Protein AF-A0A1B0CLS0-F1 (afdb_monomer_lite)

Organism: Lutzomyia longipalpis (NCBI:txid7200)

Sequence (103 aa):
SACKKCGYTGHLTYQCRNFLKLDPEKEILLDVSSTSSDSDDKYVTPLKKLRKEELEEVEKKREETKKKKDSKKKEESKIRMTLIRNPRRMNQAIPLNPIPAPV

InterPro domains:
  IPR001878 Zinc finger, CCHC-type [PS50158] (3-18)

pLDDT: mean 76.32, std 14.51, range [52.41, 95.19]

Structure (mmCIF, N/CA/C/O backbone):
data_AF-A0A1B0CLS0-F1
#
_entry.id   AF-A0A1B0CLS0-F1
#
loop_
_atom_site.group_PDB
_atom_site.id
_atom_site.type_symbol
_atom_site.label_atom_id
_atom_site.label_alt_id
_atom_site.label_comp_id
_atom_site.label_asym_id
_atom_site.label_entity_id
_atom_site.label_seq_id
_atom_site.pdbx_PDB_ins_code
_atom_site.Cartn_x
_atom_site.Cartn_y
_atom_site.Cartn_z
_atom_site.occupancy
_atom_site.B_iso_or_equiv
_atom_site.auth_seq_id
_atom_site.auth_comp_id
_atom_site.auth_asym_id
_atom_site.auth_atom_id
_atom_site.pdbx_PDB_model_num
ATOM 1 N N . SER 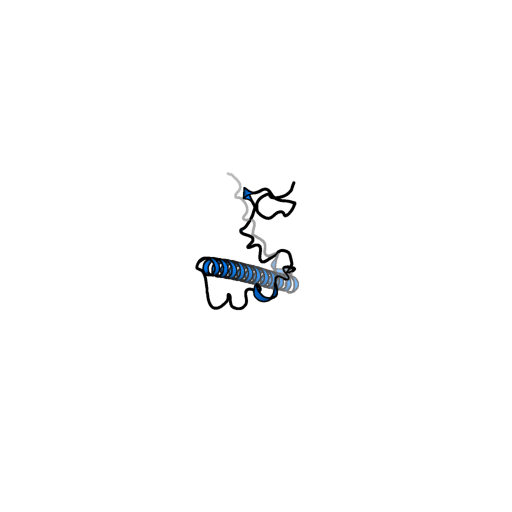A 1 1 ? 7.004 -11.886 -36.226 1.00 70.75 1 SER A N 1
ATOM 2 C CA . SER A 1 1 ? 7.999 -10.791 -36.289 1.00 70.75 1 SER A CA 1
ATOM 3 C C . SER A 1 1 ? 9.209 -11.162 -35.440 1.00 70.75 1 SER A C 1
ATOM 5 O O . SER A 1 1 ? 9.042 -11.540 -34.283 1.00 70.75 1 SER A O 1
ATOM 7 N N . ALA A 1 2 ? 10.412 -11.119 -36.024 1.00 80.38 2 ALA A N 1
ATOM 8 C CA . ALA A 1 2 ? 11.677 -11.419 -35.345 1.00 80.38 2 ALA A CA 1
ATOM 9 C C . ALA A 1 2 ? 12.519 -10.148 -35.181 1.00 80.38 2 ALA A C 1
ATOM 11 O O . ALA A 1 2 ? 12.574 -9.310 -36.086 1.00 80.38 2 ALA A O 1
ATOM 12 N N . CYS A 1 3 ? 13.154 -9.981 -34.023 1.00 82.00 3 CYS A N 1
ATOM 13 C CA . CYS A 1 3 ? 13.989 -8.827 -33.735 1.00 82.00 3 CYS A CA 1
ATOM 14 C C . CYS A 1 3 ? 15.305 -8.909 -34.516 1.00 82.00 3 CYS A C 1
ATOM 16 O O . CYS A 1 3 ? 16.075 -9.849 -34.358 1.00 82.00 3 CYS A O 1
ATOM 18 N N . LYS A 1 4 ? 15.620 -7.882 -35.313 1.00 79.88 4 LYS A N 1
ATOM 19 C CA . LYS A 1 4 ? 16.841 -7.852 -36.142 1.00 79.88 4 LYS A CA 1
ATOM 20 C C . LYS A 1 4 ? 18.148 -7.727 -35.345 1.00 79.88 4 LYS A C 1
ATOM 22 O O . LYS A 1 4 ? 19.204 -8.038 -35.878 1.00 79.88 4 LYS A O 1
ATOM 27 N N . LYS A 1 5 ? 18.099 -7.260 -34.090 1.00 78.94 5 LYS A N 1
ATOM 28 C CA . LYS A 1 5 ? 19.296 -7.113 -33.240 1.00 78.94 5 LYS A CA 1
ATOM 29 C C . LYS A 1 5 ? 19.713 -8.455 -32.629 1.00 78.94 5 LYS A C 1
ATOM 31 O O . LYS A 1 5 ? 20.843 -8.908 -32.817 1.00 78.94 5 LYS A O 1
ATOM 36 N N . CYS A 1 6 ? 18.793 -9.113 -31.925 1.00 77.31 6 CYS A N 1
ATOM 37 C CA . CYS A 1 6 ? 19.081 -10.348 -31.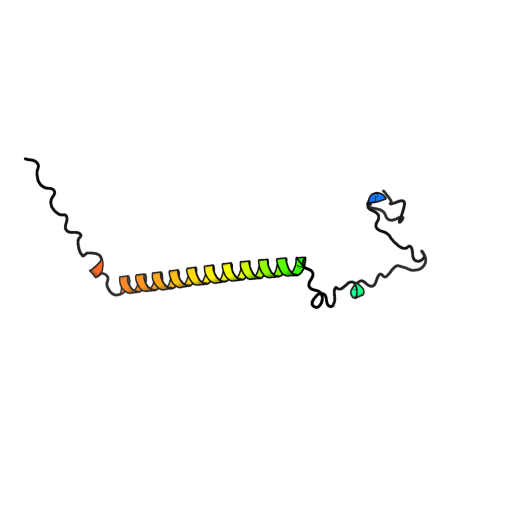193 1.00 77.31 6 CYS A CA 1
ATOM 38 C C . CYS A 1 6 ? 18.627 -11.633 -31.904 1.00 77.31 6 CYS A C 1
ATOM 40 O O . CYS A 1 6 ? 19.077 -12.701 -31.521 1.00 77.31 6 CYS A O 1
ATOM 42 N N . GLY A 1 7 ? 17.787 -11.554 -32.938 1.00 77.00 7 GLY A N 1
ATOM 43 C CA . GLY A 1 7 ? 17.277 -12.717 -33.675 1.00 77.00 7 GLY A CA 1
ATOM 44 C C . GLY A 1 7 ? 16.051 -13.387 -33.045 1.00 77.00 7 GLY A C 1
ATOM 45 O O . GLY A 1 7 ? 15.391 -14.175 -33.714 1.00 77.00 7 GLY A O 1
ATOM 46 N N . TYR A 1 8 ? 15.690 -13.043 -31.805 1.00 78.50 8 TYR A N 1
ATOM 47 C CA . TYR A 1 8 ? 14.540 -13.634 -31.117 1.00 78.50 8 TYR A CA 1
ATOM 48 C C . TYR A 1 8 ? 13.200 -13.071 -31.610 1.00 78.50 8 TYR A C 1
ATOM 50 O O . TYR A 1 8 ? 13.057 -11.878 -31.898 1.00 78.50 8 TYR A O 1
ATOM 58 N N . THR A 1 9 ? 12.191 -13.935 -31.689 1.00 83.50 9 THR A N 1
ATOM 59 C CA . THR A 1 9 ? 10.810 -13.560 -32.017 1.00 83.50 9 THR A CA 1
ATOM 60 C C . THR A 1 9 ? 10.106 -12.886 -30.842 1.00 83.50 9 THR A C 1
ATOM 62 O O . THR A 1 9 ? 10.456 -13.111 -29.688 1.00 83.50 9 THR A O 1
ATOM 65 N N . GLY A 1 10 ? 9.091 -12.065 -31.126 1.00 87.56 10 GLY A N 1
ATOM 66 C CA . GLY A 1 10 ? 8.194 -11.534 -30.089 1.00 87.56 10 GLY A CA 1
ATOM 67 C C . GLY A 1 10 ? 8.503 -10.123 -29.582 1.00 87.56 10 GLY A C 1
ATOM 68 O O . GLY A 1 10 ? 7.825 -9.660 -28.675 1.00 87.56 10 GLY A O 1
ATOM 69 N N . HIS A 1 11 ? 9.469 -9.409 -30.168 1.00 86.81 11 HIS A N 1
ATOM 70 C CA . HIS A 1 11 ? 9.686 -7.990 -29.862 1.00 86.81 11 HIS A CA 1
ATOM 71 C C . HIS A 1 11 ? 10.253 -7.198 -31.048 1.00 86.81 11 HIS A C 1
ATOM 73 O O . HIS A 1 11 ? 10.812 -7.751 -31.999 1.00 86.81 11 HIS A O 1
ATOM 79 N N . LEU A 1 12 ? 10.091 -5.874 -30.983 1.00 86.31 12 LEU A N 1
ATOM 80 C CA . LEU A 1 12 ? 10.643 -4.917 -31.945 1.00 86.31 12 LEU A CA 1
ATOM 81 C C . LEU A 1 12 ? 12.068 -4.506 -31.545 1.00 86.31 12 LEU A C 1
ATOM 83 O O . LEU A 1 12 ? 12.455 -4.576 -30.382 1.00 86.31 12 LEU A O 1
ATOM 87 N N . THR A 1 13 ? 12.864 -4.030 -32.502 1.00 81.75 13 THR A N 1
ATOM 88 C CA . THR A 1 13 ? 14.287 -3.697 -32.288 1.00 81.75 13 THR A CA 1
ATOM 89 C C . THR A 1 13 ? 14.530 -2.617 -31.233 1.00 81.75 13 THR A C 1
ATOM 91 O O . THR A 1 13 ? 15.576 -2.643 -30.587 1.00 81.75 13 THR A O 1
ATOM 94 N N . TYR A 1 14 ? 13.586 -1.691 -31.040 1.00 85.19 14 TYR A N 1
ATOM 95 C CA . TYR A 1 14 ? 13.659 -0.657 -30.000 1.00 85.19 14 TYR A CA 1
ATOM 96 C C . TYR A 1 14 ? 13.355 -1.193 -28.593 1.00 85.19 14 TYR A C 1
ATOM 98 O O . TYR A 1 14 ? 13.724 -0.566 -27.609 1.00 85.19 14 TYR A O 1
ATOM 106 N N . GLN A 1 15 ? 12.721 -2.363 -28.493 1.00 85.75 15 GLN A N 1
ATOM 107 C CA . GLN A 1 15 ? 12.454 -3.066 -27.233 1.00 85.75 15 GLN A CA 1
ATOM 108 C C . GLN A 1 15 ? 13.566 -4.073 -26.901 1.00 85.75 15 GLN A C 1
ATOM 110 O O . GLN A 1 15 ? 13.542 -4.717 -25.855 1.00 85.75 15 GLN A O 1
ATOM 115 N N . CYS A 1 16 ? 14.539 -4.243 -27.801 1.00 83.56 16 CYS A N 1
ATOM 116 C CA . CYS A 1 16 ? 15.616 -5.204 -27.632 1.00 83.56 16 CYS A CA 1
ATOM 117 C C . CYS A 1 16 ? 16.596 -4.716 -26.560 1.00 83.56 16 CYS A C 1
ATOM 119 O O . CYS A 1 16 ? 17.299 -3.723 -26.759 1.00 83.56 16 CYS A O 1
ATOM 121 N N . ARG A 1 17 ? 16.678 -5.444 -25.444 1.00 83.19 17 ARG A N 1
ATOM 122 C CA . ARG A 1 17 ? 17.720 -5.247 -24.429 1.00 83.19 17 ARG A CA 1
ATOM 123 C C . ARG A 1 17 ? 19.058 -5.794 -24.946 1.00 83.19 17 ARG A C 1
ATOM 125 O O . ARG A 1 17 ? 19.082 -6.580 -25.892 1.00 83.19 17 ARG A O 1
ATOM 132 N N . ASN A 1 18 ? 20.172 -5.325 -24.389 1.00 66.19 18 ASN A N 1
ATOM 133 C CA . ASN A 1 18 ? 21.515 -5.637 -24.884 1.00 66.19 18 ASN A CA 1
ATOM 134 C C . ASN A 1 18 ? 21.866 -7.110 -24.588 1.00 66.19 18 ASN A C 1
ATOM 136 O O . ASN A 1 18 ? 22.338 -7.433 -23.503 1.00 66.19 18 ASN A O 1
ATOM 140 N N . PHE A 1 19 ? 21.579 -8.010 -25.529 1.00 62.81 19 PHE A N 1
ATOM 141 C CA . PHE A 1 19 ? 21.983 -9.411 -25.448 1.00 62.81 19 PHE A CA 1
ATOM 142 C C . PHE A 1 19 ? 23.407 -9.534 -25.998 1.00 62.81 19 PHE A C 1
ATOM 144 O O . PHE A 1 19 ? 23.617 -9.396 -27.204 1.00 62.81 19 PHE A O 1
ATOM 151 N N . LEU A 1 20 ? 24.385 -9.779 -25.121 1.00 61.34 20 LEU A N 1
ATOM 152 C CA . LEU A 1 20 ? 25.709 -10.230 -25.545 1.00 61.34 20 LEU A CA 1
ATOM 153 C C . LEU A 1 20 ? 25.539 -11.639 -26.116 1.00 61.34 20 LEU A C 1
ATOM 155 O O . LEU A 1 20 ? 25.225 -12.576 -25.385 1.00 61.34 20 LEU A O 1
ATOM 159 N N . LYS A 1 21 ? 25.685 -11.775 -27.435 1.00 57.66 21 LYS A N 1
ATOM 160 C CA . LYS A 1 21 ? 25.727 -13.079 -28.098 1.00 57.66 21 LYS A CA 1
ATOM 161 C C . LYS A 1 21 ? 27.064 -13.727 -27.740 1.00 57.66 21 LYS A C 1
ATOM 163 O O . LYS A 1 21 ? 28.056 -13.491 -28.418 1.00 57.66 21 LYS A O 1
ATOM 168 N N . LEU A 1 22 ? 27.095 -14.466 -26.638 1.00 57.41 22 LEU A N 1
ATOM 169 C CA . LEU A 1 22 ? 28.186 -15.380 -26.327 1.00 57.41 22 LEU A CA 1
ATOM 170 C C . LEU A 1 22 ? 27.904 -16.660 -27.116 1.00 57.41 22 LEU A C 1
ATOM 172 O O . LEU A 1 22 ? 27.119 -17.472 -26.660 1.00 57.41 22 LEU A O 1
ATOM 176 N N . ASP A 1 23 ? 28.457 -16.732 -28.327 1.00 52.41 23 ASP A N 1
ATOM 177 C CA . ASP A 1 23 ? 28.564 -17.879 -29.244 1.00 52.41 23 ASP A CA 1
ATOM 178 C C . ASP A 1 23 ? 27.334 -18.802 -29.450 1.00 52.41 23 ASP A C 1
ATOM 180 O O . ASP A 1 23 ? 26.845 -19.432 -28.519 1.00 52.41 23 ASP A O 1
ATOM 184 N N . PRO A 1 24 ? 26.877 -19.016 -30.701 1.00 61.69 24 PRO A N 1
ATOM 185 C CA . PRO A 1 24 ? 25.701 -19.846 -31.002 1.00 61.69 24 PRO A CA 1
ATOM 186 C C . PRO A 1 24 ? 25.852 -21.344 -30.671 1.00 61.69 24 PRO A C 1
ATOM 188 O O . PRO A 1 24 ? 24.858 -22.062 -30.707 1.00 61.69 24 PRO A O 1
ATOM 191 N N . GLU A 1 25 ? 27.057 -21.824 -30.355 1.00 60.19 25 GLU A N 1
ATOM 192 C CA . GLU A 1 25 ? 27.311 -23.214 -29.941 1.00 60.19 25 GLU A CA 1
ATOM 193 C C . GLU A 1 25 ? 27.191 -23.430 -28.425 1.00 60.19 25 GLU A C 1
ATOM 195 O O . GLU A 1 25 ? 27.141 -24.569 -27.965 1.00 60.19 25 GLU A O 1
ATOM 200 N N . LYS A 1 26 ? 27.138 -22.353 -27.632 1.00 58.19 26 LYS A N 1
ATOM 201 C CA . LYS A 1 26 ? 26.991 -22.432 -26.178 1.00 58.19 26 LYS A CA 1
ATOM 202 C C . LYS A 1 26 ? 25.557 -22.067 -25.828 1.00 58.19 26 LYS A C 1
ATOM 204 O O . LYS A 1 26 ? 25.176 -20.900 -25.819 1.00 58.19 26 LYS A O 1
ATOM 209 N N . GLU A 1 27 ? 24.749 -23.088 -25.562 1.00 55.84 27 GLU A N 1
ATOM 210 C CA . GLU A 1 27 ? 23.425 -22.924 -24.970 1.00 55.84 27 GLU A CA 1
ATOM 211 C C . GLU A 1 27 ? 23.542 -22.034 -23.722 1.00 55.84 27 GLU A C 1
ATOM 213 O O . GLU A 1 27 ? 24.293 -22.328 -22.790 1.00 55.84 27 GLU A O 1
ATOM 218 N N . ILE A 1 28 ? 22.845 -20.896 -23.735 1.00 58.06 28 ILE A N 1
ATOM 219 C CA . ILE A 1 28 ? 22.859 -19.919 -22.646 1.00 58.06 28 ILE A CA 1
ATOM 220 C C . ILE A 1 28 ? 22.036 -20.500 -21.491 1.00 58.06 28 ILE A C 1
ATOM 222 O O . ILE A 1 28 ? 20.879 -20.133 -21.289 1.00 58.06 28 ILE A O 1
ATOM 226 N N . LEU A 1 29 ? 22.628 -21.400 -20.708 1.00 58.22 29 LEU A N 1
ATOM 227 C CA . LEU A 1 29 ? 22.145 -21.706 -19.366 1.00 58.22 29 LEU A CA 1
ATOM 228 C C . LEU A 1 29 ? 22.525 -20.525 -18.470 1.00 58.22 29 LEU A C 1
ATOM 230 O O . LEU A 1 29 ? 23.529 -20.544 -17.761 1.00 58.22 29 LEU A O 1
ATOM 234 N N . LEU A 1 30 ? 21.746 -19.444 -18.570 1.00 5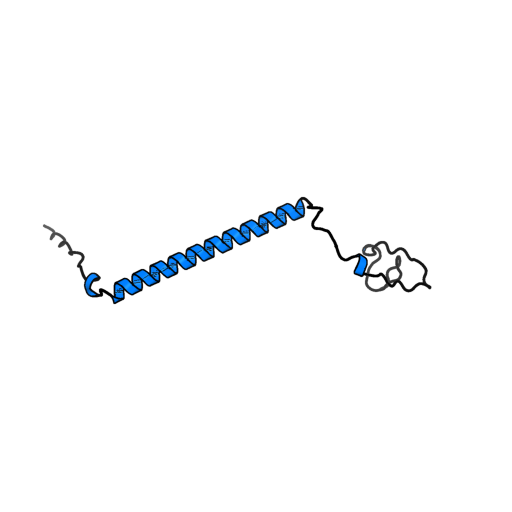8.47 30 LEU A N 1
ATOM 235 C CA . LEU A 1 30 ? 21.835 -18.327 -17.640 1.00 58.47 30 LEU A CA 1
ATOM 236 C C . LEU A 1 30 ? 21.401 -18.869 -16.272 1.00 58.47 30 LEU A C 1
ATOM 238 O O . LEU A 1 30 ? 20.210 -19.051 -16.026 1.00 58.47 30 LEU A O 1
ATOM 242 N N . ASP A 1 31 ? 22.364 -19.189 -15.412 1.00 58.44 31 ASP A N 1
ATOM 243 C CA . ASP A 1 31 ? 22.090 -19.622 -14.048 1.00 58.44 31 ASP A CA 1
ATOM 244 C C . ASP A 1 31 ? 21.444 -18.466 -13.266 1.00 58.44 31 ASP A C 1
ATOM 246 O O . ASP A 1 31 ? 22.095 -17.560 -12.738 1.00 58.44 31 ASP A O 1
ATOM 250 N N . VAL A 1 32 ? 20.112 -18.480 -13.239 1.00 57.03 32 VAL A N 1
ATOM 251 C CA . VAL A 1 32 ? 19.275 -17.482 -12.568 1.00 57.03 32 VAL A CA 1
ATOM 252 C C . VAL A 1 32 ? 19.356 -17.559 -11.042 1.00 57.03 32 VAL A C 1
ATOM 254 O O . VAL A 1 32 ? 18.793 -16.693 -10.375 1.00 57.03 32 VAL A O 1
ATOM 257 N N . SER A 1 33 ? 20.099 -18.512 -10.467 1.00 56.09 33 SER A N 1
ATOM 258 C CA . SER A 1 33 ? 20.390 -18.519 -9.029 1.00 56.09 33 SER A CA 1
ATOM 259 C C . SER A 1 33 ? 21.293 -17.354 -8.608 1.00 56.09 33 SER A C 1
ATOM 261 O O . SER A 1 33 ? 21.181 -16.867 -7.491 1.00 56.09 33 SER A O 1
ATOM 263 N N . SER A 1 34 ? 22.111 -16.811 -9.517 1.00 54.28 34 SER A N 1
ATOM 264 C CA . SER A 1 34 ? 22.987 -15.663 -9.227 1.00 54.28 34 SER A CA 1
ATOM 265 C C . SER A 1 34 ? 22.295 -14.299 -9.387 1.00 54.28 34 SER A C 1
ATOM 267 O O . SER A 1 34 ? 22.893 -13.263 -9.107 1.00 54.28 34 SER A O 1
ATOM 269 N N . THR A 1 35 ? 21.033 -14.278 -9.843 1.00 61.41 35 THR A N 1
ATOM 270 C CA . THR A 1 35 ? 20.179 -13.068 -9.862 1.00 61.41 35 THR A CA 1
ATOM 271 C C . THR A 1 35 ? 19.181 -13.065 -8.700 1.00 61.41 35 THR A C 1
ATOM 273 O O . THR A 1 35 ? 18.278 -12.229 -8.660 1.00 61.41 35 THR A O 1
ATOM 276 N N . SER A 1 36 ? 19.301 -13.985 -7.734 1.00 55.34 36 SER A N 1
ATOM 277 C CA . SER A 1 36 ? 18.650 -13.769 -6.447 1.00 55.34 36 SER A CA 1
ATOM 278 C C . SER A 1 36 ? 19.345 -12.585 -5.784 1.00 55.34 36 SER A C 1
ATOM 280 O O . SER A 1 36 ? 20.547 -12.648 -5.538 1.00 55.34 36 SER A O 1
ATOM 282 N N . SER A 1 37 ? 18.606 -11.504 -5.529 1.00 57.72 37 SER A N 1
ATOM 283 C CA . SER A 1 37 ? 19.006 -10.415 -4.631 1.00 57.72 37 SER A CA 1
ATOM 284 C C . SER A 1 37 ? 19.302 -10.982 -3.236 1.00 57.72 37 SER A C 1
ATOM 286 O O . SER A 1 37 ? 18.475 -10.895 -2.332 1.00 57.72 37 SER A O 1
ATOM 288 N N . ASP A 1 38 ? 20.464 -11.597 -3.058 1.00 57.84 38 ASP A N 1
ATOM 289 C CA . ASP A 1 38 ? 20.986 -11.967 -1.757 1.00 57.84 38 ASP A CA 1
ATOM 290 C C . ASP A 1 38 ? 21.759 -10.756 -1.221 1.00 57.84 38 ASP A C 1
ATOM 292 O O . ASP A 1 38 ? 22.691 -10.260 -1.852 1.00 57.84 38 ASP A O 1
ATOM 296 N N . SER A 1 39 ? 21.329 -10.244 -0.065 1.00 58.16 39 SER A N 1
ATOM 297 C CA . SER A 1 39 ? 21.913 -9.103 0.666 1.00 58.16 39 SER A CA 1
ATOM 298 C C . SER A 1 39 ? 21.498 -7.670 0.267 1.00 58.16 39 SER A C 1
ATOM 300 O O . SER A 1 39 ? 22.243 -6.713 0.492 1.00 58.16 39 SER A O 1
ATOM 302 N N . ASP A 1 40 ? 20.252 -7.465 -0.171 1.00 56.41 40 ASP A N 1
ATOM 303 C CA . ASP A 1 40 ? 19.627 -6.129 -0.290 1.00 56.41 40 ASP A CA 1
ATOM 304 C C . ASP A 1 40 ? 19.325 -5.444 1.075 1.00 56.41 40 ASP A C 1
ATOM 306 O O . ASP A 1 40 ? 18.778 -4.333 1.112 1.00 56.41 40 ASP A O 1
ATOM 310 N N . ASP A 1 41 ? 19.684 -6.086 2.195 1.00 59.50 41 ASP A N 1
ATOM 311 C CA . ASP A 1 41 ? 19.471 -5.595 3.565 1.00 59.50 41 ASP A CA 1
ATOM 312 C C . ASP A 1 41 ? 20.539 -4.601 4.042 1.00 59.50 41 ASP A C 1
ATOM 314 O O . ASP A 1 41 ? 20.257 -3.759 4.897 1.00 59.50 41 ASP A O 1
ATOM 318 N N . LYS A 1 42 ? 21.759 -4.650 3.484 1.00 61.00 42 LYS A N 1
ATOM 319 C CA . LYS A 1 42 ? 22.848 -3.731 3.875 1.00 61.00 42 LYS A CA 1
ATOM 320 C C . LYS A 1 42 ? 22.804 -2.397 3.125 1.00 61.00 42 LYS A C 1
ATOM 322 O O . LYS A 1 42 ? 23.305 -1.401 3.641 1.00 61.00 42 LYS A O 1
ATOM 327 N N . TYR A 1 43 ? 22.192 -2.346 1.937 1.00 68.06 43 TYR A N 1
ATOM 328 C CA . TYR A 1 43 ? 22.080 -1.122 1.139 1.00 68.06 43 TYR A CA 1
ATOM 329 C C . TYR A 1 43 ? 20.642 -0.599 1.129 1.00 68.06 43 TYR A C 1
ATOM 331 O O . TYR A 1 43 ? 19.789 -0.976 0.316 1.00 68.06 43 TYR A O 1
ATOM 339 N N . VAL A 1 44 ? 20.360 0.295 2.074 1.00 73.56 44 VAL A N 1
ATOM 340 C CA . VAL A 1 44 ? 19.063 0.959 2.155 1.00 73.56 44 VAL A CA 1
ATOM 341 C C . VAL A 1 44 ? 19.060 2.148 1.201 1.00 73.56 44 VAL A C 1
ATOM 343 O O . VAL A 1 44 ? 19.548 3.231 1.527 1.00 73.56 44 VAL A O 1
ATOM 346 N N . THR A 1 45 ? 18.483 1.955 0.017 1.00 79.19 45 THR A N 1
ATOM 347 C CA . THR A 1 45 ? 18.219 3.064 -0.904 1.00 79.19 45 THR A CA 1
ATOM 348 C C . THR A 1 45 ? 17.231 4.049 -0.267 1.00 79.19 45 THR A C 1
ATOM 350 O O . THR A 1 45 ? 16.357 3.626 0.498 1.00 79.19 45 THR A O 1
ATOM 353 N N . PRO A 1 46 ? 17.300 5.355 -0.586 1.00 82.81 46 PRO A N 1
ATOM 354 C CA . PRO A 1 46 ? 16.322 6.332 -0.100 1.00 82.81 46 PRO A CA 1
ATOM 355 C C . PRO A 1 46 ? 14.863 5.900 -0.337 1.00 82.81 46 PRO A C 1
ATOM 357 O O . PRO A 1 46 ? 14.021 6.052 0.541 1.00 82.81 46 PRO A O 1
ATOM 360 N N . LEU A 1 47 ? 14.586 5.245 -1.471 1.00 83.62 47 LEU A N 1
ATOM 361 C CA . LEU A 1 47 ? 13.261 4.713 -1.804 1.00 83.62 47 LEU A CA 1
ATOM 362 C C . LEU A 1 47 ? 12.803 3.580 -0.869 1.00 83.62 47 LEU A C 1
ATOM 364 O O . LEU A 1 47 ? 11.627 3.495 -0.524 1.00 83.62 47 LEU A O 1
ATOM 368 N N . LYS A 1 48 ? 13.721 2.710 -0.426 1.00 85.19 48 LYS A N 1
ATOM 369 C CA . LYS A 1 48 ? 13.402 1.667 0.559 1.00 85.19 48 LYS A CA 1
ATOM 370 C C . LYS A 1 48 ? 13.090 2.254 1.937 1.00 85.19 48 LYS A C 1
ATOM 372 O O . LYS A 1 48 ? 12.281 1.660 2.639 1.00 85.19 48 LYS A O 1
ATOM 377 N N . LYS A 1 49 ? 13.701 3.385 2.324 1.00 86.06 49 LYS A N 1
ATOM 378 C CA . LYS A 1 49 ? 13.388 4.070 3.596 1.00 86.06 49 LYS A CA 1
ATOM 379 C C . LYS A 1 49 ? 11.948 4.569 3.605 1.00 86.06 49 LYS A C 1
ATOM 381 O O . LYS A 1 49 ? 11.189 4.159 4.471 1.00 86.06 49 LYS A O 1
ATOM 386 N N . LEU A 1 50 ? 11.567 5.317 2.568 1.00 88.50 50 LEU A N 1
ATOM 387 C CA . LEU A 1 50 ? 10.200 5.820 2.384 1.00 88.50 50 LEU A CA 1
ATOM 388 C C . LEU A 1 50 ? 9.170 4.687 2.451 1.00 88.50 50 LEU A C 1
ATOM 390 O O . LEU A 1 50 ? 8.198 4.765 3.190 1.00 88.50 50 LEU A O 1
ATOM 394 N N . ARG A 1 51 ? 9.435 3.574 1.755 1.00 88.88 51 ARG A N 1
ATOM 395 C CA . ARG A 1 51 ? 8.544 2.409 1.783 1.00 88.88 51 ARG A CA 1
ATOM 396 C C . ARG A 1 51 ? 8.414 1.792 3.179 1.00 88.88 51 ARG A C 1
ATOM 398 O O . ARG A 1 51 ? 7.337 1.335 3.538 1.00 88.88 51 ARG A O 1
ATOM 405 N N . LYS A 1 52 ? 9.501 1.729 3.957 1.00 89.31 52 LYS A N 1
ATOM 406 C CA . LYS A 1 52 ? 9.466 1.213 5.336 1.00 89.31 52 LYS A CA 1
ATOM 407 C C . LYS A 1 52 ? 8.658 2.139 6.247 1.00 89.31 52 LYS A C 1
ATOM 409 O O . LYS A 1 52 ? 7.806 1.651 6.978 1.00 89.31 52 LYS A O 1
ATOM 414 N N . GLU A 1 53 ? 8.863 3.449 6.142 1.00 91.88 53 GLU A N 1
ATOM 415 C CA . GLU A 1 53 ? 8.113 4.458 6.902 1.00 91.88 53 GLU A CA 1
ATOM 416 C C . GLU A 1 53 ? 6.605 4.391 6.601 1.00 91.88 53 GLU A C 1
ATOM 418 O O . GLU A 1 53 ? 5.791 4.349 7.524 1.00 91.88 53 GLU A O 1
ATOM 423 N N . GLU A 1 54 ? 6.223 4.276 5.324 1.00 93.06 54 GLU A N 1
ATOM 424 C CA . GLU A 1 54 ? 4.823 4.094 4.912 1.00 93.06 54 GLU A CA 1
ATOM 425 C C . GLU A 1 54 ? 4.196 2.834 5.527 1.00 93.06 54 GLU A C 1
ATOM 427 O O . GLU A 1 54 ? 3.061 2.867 6.012 1.00 93.06 54 GLU A O 1
ATOM 432 N N . LEU A 1 55 ? 4.928 1.715 5.527 1.00 93.50 55 LEU A N 1
ATOM 433 C CA . LEU A 1 55 ? 4.457 0.458 6.107 1.00 93.50 55 LEU A CA 1
ATOM 434 C C . LEU A 1 55 ? 4.271 0.577 7.625 1.00 93.50 55 LEU A C 1
ATOM 436 O O . LEU A 1 55 ? 3.219 0.188 8.136 1.00 93.50 55 LEU A O 1
ATOM 440 N N . GLU A 1 56 ? 5.232 1.175 8.331 1.00 94.06 56 GLU A N 1
ATOM 441 C CA . GLU A 1 56 ? 5.138 1.412 9.775 1.00 94.06 56 GLU A CA 1
ATOM 442 C C . GLU A 1 56 ? 3.953 2.318 10.139 1.00 94.06 56 GLU A C 1
ATOM 444 O O . GLU A 1 56 ? 3.243 2.061 11.116 1.00 94.06 56 GLU A O 1
ATOM 449 N N . GLU A 1 57 ? 3.689 3.370 9.359 1.00 95.19 57 GLU A N 1
ATOM 450 C CA . GLU A 1 57 ? 2.517 4.222 9.572 1.00 95.19 57 GLU A CA 1
ATOM 451 C C . GLU A 1 57 ? 1.199 3.465 9.392 1.00 95.19 57 GLU A C 1
ATOM 453 O O . GLU A 1 57 ? 0.256 3.644 10.172 1.00 95.19 57 GLU A O 1
ATOM 458 N N . VAL A 1 58 ? 1.108 2.628 8.356 1.00 95.06 58 VAL A N 1
ATOM 459 C CA . VAL A 1 58 ? -0.085 1.818 8.090 1.00 95.06 58 VAL A CA 1
ATOM 460 C C . VAL A 1 58 ? -0.315 0.818 9.221 1.00 95.06 58 VAL A C 1
ATOM 462 O O . VAL A 1 58 ? -1.459 0.626 9.645 1.00 95.06 58 VAL A O 1
ATOM 465 N N . GLU A 1 59 ? 0.745 0.207 9.747 1.00 94.69 59 GLU A N 1
ATOM 466 C CA . GLU A 1 59 ? 0.662 -0.712 10.883 1.00 94.69 59 GLU A CA 1
ATOM 467 C C . GLU A 1 59 ? 0.199 -0.012 12.163 1.00 94.69 59 GLU A C 1
ATOM 469 O O . GLU A 1 59 ? -0.758 -0.479 12.788 1.00 94.69 59 GLU A O 1
ATOM 474 N N . LYS A 1 60 ? 0.766 1.156 12.497 1.00 94.88 60 LYS A N 1
ATOM 475 C CA . LYS A 1 60 ? 0.335 1.962 13.656 1.00 94.88 60 LYS A CA 1
ATOM 476 C C . LYS A 1 60 ? -1.144 2.345 13.556 1.00 94.88 60 LYS A C 1
ATOM 478 O O . LYS A 1 60 ? -1.914 2.103 14.487 1.00 94.88 60 LYS A O 1
ATOM 483 N N . LYS A 1 61 ? -1.592 2.834 12.391 1.00 94.88 61 LYS A N 1
ATOM 484 C CA . LYS A 1 61 ? -3.012 3.165 12.136 1.00 94.88 61 LYS A CA 1
ATOM 485 C C . LYS A 1 61 ? -3.921 1.932 12.286 1.00 94.88 61 LYS A C 1
ATOM 487 O O . LYS A 1 61 ? -5.023 2.016 12.841 1.00 94.88 61 LYS A O 1
ATOM 492 N N . ARG A 1 62 ? -3.478 0.755 11.827 1.00 94.81 62 ARG A N 1
ATOM 493 C CA . ARG A 1 62 ? -4.214 -0.512 12.007 1.00 94.81 62 ARG A CA 1
ATOM 494 C C . ARG A 1 62 ? -4.292 -0.932 13.474 1.00 94.81 62 ARG A C 1
ATOM 496 O O . ARG A 1 62 ? -5.335 -1.419 13.905 1.00 94.81 62 ARG A O 1
ATOM 503 N N . GLU A 1 63 ? -3.231 -0.751 14.247 1.00 95.00 63 GLU A N 1
ATOM 504 C CA . GLU A 1 63 ? -3.219 -1.106 15.665 1.00 95.00 63 GLU A CA 1
ATOM 505 C C . GLU A 1 63 ? -4.120 -0.178 16.494 1.00 95.00 63 GLU A C 1
ATOM 507 O O . GLU A 1 63 ? -4.933 -0.647 17.293 1.00 95.00 63 GLU A O 1
ATOM 512 N N . GLU A 1 64 ? -4.066 1.132 16.248 1.00 95.06 64 GLU A N 1
ATOM 513 C CA . GLU A 1 64 ? -4.935 2.113 16.906 1.00 95.06 64 GLU A CA 1
ATOM 514 C C . GLU A 1 64 ? -6.419 1.851 16.635 1.00 95.06 64 GLU A C 1
ATOM 516 O O . GLU A 1 64 ? -7.252 1.908 17.545 1.00 95.06 64 GLU A O 1
ATOM 521 N N . THR A 1 65 ? -6.771 1.537 15.386 1.00 94.69 65 THR A N 1
ATOM 522 C CA . THR A 1 65 ? -8.161 1.229 15.019 1.00 94.69 65 THR A CA 1
ATOM 523 C C . THR A 1 65 ? -8.650 -0.073 15.651 1.00 94.69 65 THR A C 1
ATOM 525 O O . THR A 1 65 ? -9.811 -0.136 16.062 1.00 94.69 65 THR A O 1
ATOM 528 N N . LYS A 1 66 ? -7.787 -1.090 15.793 1.00 95.06 66 LYS A N 1
ATOM 529 C CA . LYS A 1 66 ? -8.102 -2.313 16.551 1.00 95.06 66 LYS A CA 1
ATOM 530 C C . LYS A 1 66 ? -8.340 -2.003 18.032 1.00 95.06 66 LYS A C 1
ATOM 532 O O . LYS A 1 66 ? -9.412 -2.324 18.541 1.00 95.06 66 LYS A O 1
ATOM 537 N N . LYS A 1 67 ? -7.427 -1.273 18.684 1.00 94.62 67 LYS A N 1
ATOM 538 C CA . LYS A 1 67 ? -7.553 -0.874 20.101 1.00 94.62 67 LYS A CA 1
ATOM 539 C C . LYS A 1 67 ? -8.844 -0.092 20.375 1.00 94.62 67 LYS A C 1
ATOM 541 O O . LYS A 1 67 ? -9.542 -0.392 21.341 1.00 94.62 67 LYS A O 1
ATOM 546 N N . LYS A 1 68 ? -9.204 0.862 19.504 1.00 94.00 68 LYS A N 1
ATOM 547 C CA . LYS A 1 68 ? -10.457 1.640 19.606 1.00 94.00 68 LYS A CA 1
ATOM 548 C C . LYS A 1 68 ? -11.714 0.774 19.451 1.00 94.00 68 LYS A C 1
ATOM 550 O O . LYS A 1 68 ? -12.722 1.024 20.107 1.00 94.00 68 LYS A O 1
ATOM 555 N N . LYS A 1 69 ? -11.683 -0.240 18.580 1.00 94.38 69 LYS A N 1
ATOM 556 C CA . LYS A 1 69 ? -12.808 -1.177 18.416 1.00 94.38 69 LYS A CA 1
ATOM 557 C C . LYS A 1 69 ? -12.973 -2.072 19.643 1.00 94.38 69 LYS A C 1
ATOM 559 O O . LYS A 1 69 ? -14.103 -2.287 20.080 1.00 94.38 69 LYS A O 1
ATOM 564 N N . ASP A 1 70 ? -11.873 -2.551 20.212 1.00 94.44 70 ASP A N 1
ATOM 565 C CA . ASP A 1 70 ? -11.905 -3.425 21.386 1.00 94.44 70 ASP A CA 1
ATOM 566 C C . ASP A 1 70 ? -12.350 -2.682 22.650 1.00 94.44 70 ASP A C 1
ATOM 568 O O . ASP A 1 70 ? -13.161 -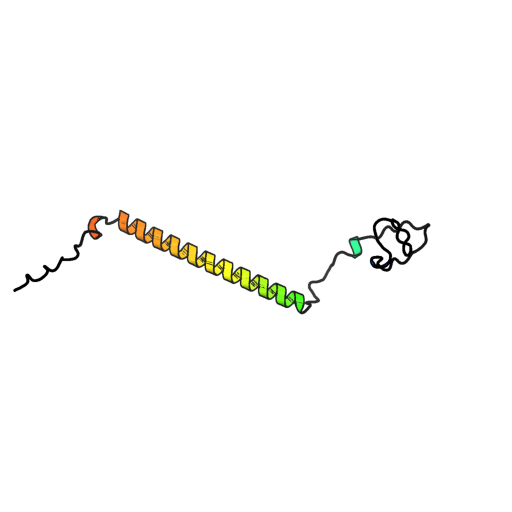3.208 23.418 1.00 94.44 70 ASP A O 1
ATOM 572 N N . SER A 1 71 ? -11.905 -1.434 22.845 1.00 92.62 71 SER A N 1
ATOM 573 C CA . SER A 1 71 ? -12.374 -0.604 23.961 1.00 92.62 71 SER A CA 1
ATOM 574 C C . SER A 1 71 ? -13.879 -0.341 23.876 1.00 92.62 71 SER A C 1
ATOM 576 O O . SER A 1 71 ? -14.583 -0.554 24.865 1.00 92.62 71 SER A O 1
ATOM 578 N N . LYS A 1 72 ? -14.390 0.008 22.685 1.00 94.25 72 LYS A N 1
ATOM 579 C CA . LYS A 1 72 ? -15.824 0.238 22.451 1.00 94.25 72 LYS A CA 1
ATOM 580 C C . LYS A 1 72 ? -16.662 -1.013 22.730 1.00 94.25 72 LYS A C 1
ATOM 582 O O . LYS A 1 72 ? -17.661 -0.930 23.436 1.00 94.25 72 LYS A O 1
ATOM 587 N N . LYS A 1 73 ? -16.223 -2.189 22.262 1.00 93.94 73 LYS A N 1
ATOM 588 C CA . LYS A 1 73 ? -16.896 -3.470 22.555 1.00 93.94 73 LYS A CA 1
ATOM 589 C C . LYS A 1 73 ? -16.922 -3.788 24.051 1.00 93.94 73 LYS A C 1
ATOM 591 O O . LYS A 1 73 ? -17.923 -4.289 24.563 1.00 93.94 73 LYS A O 1
ATOM 596 N N . LYS A 1 74 ? -15.827 -3.513 24.769 1.00 93.44 74 LYS A N 1
ATOM 597 C CA . LYS A 1 74 ? -15.742 -3.747 26.218 1.00 93.44 74 LYS A CA 1
ATOM 598 C C . LYS A 1 74 ? -16.685 -2.827 26.993 1.00 93.44 74 LYS A C 1
ATOM 600 O O . LYS A 1 74 ? -17.303 -3.272 27.956 1.00 93.44 74 LYS A O 1
ATOM 605 N N . GLU A 1 75 ? -16.793 -1.567 26.587 1.00 93.00 75 GLU A N 1
ATOM 606 C CA . GLU A 1 75 ? -17.726 -0.604 27.174 1.00 93.00 75 GLU A CA 1
ATOM 607 C C . GLU A 1 75 ? -19.184 -0.995 26.916 1.00 93.00 75 GLU A C 1
ATOM 609 O O . GLU A 1 75 ? -19.969 -1.080 27.856 1.00 93.00 75 GLU A O 1
ATOM 614 N N . GLU A 1 76 ? -19.521 -1.356 25.679 1.00 92.25 76 GLU A N 1
ATOM 615 C CA . GLU A 1 76 ? -20.860 -1.816 25.305 1.00 92.25 76 GLU A CA 1
ATOM 616 C C . GLU A 1 76 ? -21.270 -3.079 26.080 1.00 92.25 76 GLU A C 1
ATOM 618 O O . GLU A 1 76 ? -22.384 -3.171 26.597 1.00 92.25 76 GLU A O 1
ATOM 623 N N . SER A 1 77 ? -20.339 -4.022 26.263 1.00 91.00 77 SER A N 1
ATOM 624 C CA . SER A 1 77 ? -20.553 -5.209 27.097 1.00 91.00 77 SER A CA 1
ATOM 625 C C . SER A 1 77 ? -20.804 -4.851 28.568 1.00 91.00 77 SER A C 1
ATOM 627 O O . SER A 1 77 ? -21.728 -5.384 29.185 1.00 91.00 77 SER A O 1
ATOM 629 N N . LYS A 1 78 ? -20.051 -3.895 29.135 1.00 89.50 78 LYS A N 1
ATOM 630 C CA . LYS A 1 78 ? -20.291 -3.403 30.503 1.00 89.50 78 LYS A CA 1
ATOM 631 C C . LYS A 1 78 ? -21.671 -2.766 30.634 1.00 89.50 78 LYS A C 1
ATOM 633 O O . LYS A 1 78 ? -22.392 -3.112 31.566 1.00 89.50 78 LYS A O 1
ATOM 638 N N . ILE A 1 79 ? -22.050 -1.891 29.699 1.00 88.62 79 ILE A N 1
ATOM 639 C CA . ILE A 1 79 ? -23.370 -1.244 29.677 1.00 88.62 79 ILE A CA 1
ATOM 640 C C . ILE A 1 79 ? -24.463 -2.316 29.626 1.00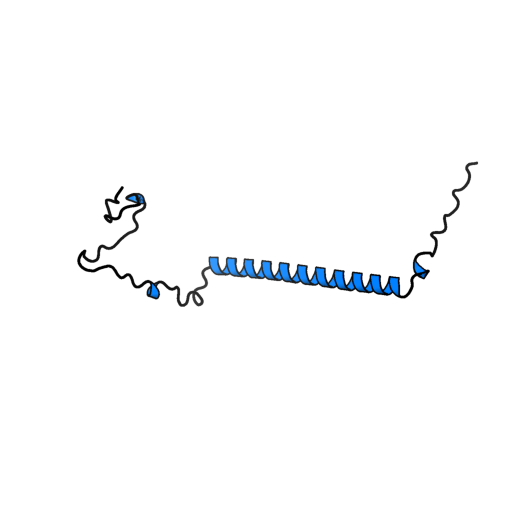 88.62 79 ILE A C 1
ATOM 642 O O . ILE A 1 79 ? -25.369 -2.321 30.461 1.00 88.62 79 ILE A O 1
ATOM 646 N N . ARG A 1 80 ? -24.333 -3.301 28.732 1.00 87.94 80 ARG A N 1
ATOM 647 C CA . ARG A 1 80 ? -25.280 -4.416 28.628 1.00 87.94 80 ARG A CA 1
ATOM 648 C C . ARG A 1 80 ? -25.401 -5.196 29.938 1.00 87.94 80 ARG A C 1
ATOM 650 O O . ARG A 1 80 ? -26.513 -5.448 30.394 1.00 87.94 80 ARG A O 1
ATOM 657 N N . MET A 1 81 ? -24.282 -5.518 30.584 1.00 84.50 81 MET A N 1
ATOM 658 C CA . MET A 1 81 ? -24.285 -6.203 31.881 1.00 84.50 81 MET A CA 1
ATOM 659 C C . MET A 1 81 ? -24.930 -5.361 32.988 1.00 84.50 81 MET A C 1
ATOM 661 O O . MET A 1 81 ? -25.654 -5.903 33.822 1.00 84.50 81 MET A O 1
ATOM 665 N N . THR A 1 82 ? -24.719 -4.041 32.996 1.00 83.88 82 THR A N 1
ATOM 666 C CA . THR A 1 82 ? -25.377 -3.152 33.966 1.00 83.88 82 THR A CA 1
ATOM 667 C C . THR A 1 82 ? -26.887 -3.065 33.757 1.00 83.88 82 THR A C 1
ATOM 669 O O . THR A 1 82 ? -27.623 -3.074 34.743 1.00 83.88 82 THR A O 1
ATOM 672 N N . LEU A 1 83 ? -27.351 -3.059 32.502 1.00 79.00 83 LEU A N 1
ATOM 673 C CA . LEU A 1 83 ? -28.777 -3.049 32.165 1.00 79.00 83 LEU A CA 1
ATOM 674 C C . LEU A 1 83 ? -29.466 -4.353 32.587 1.00 79.00 83 LEU A C 1
ATOM 676 O O . LEU A 1 83 ? -30.572 -4.314 33.116 1.00 79.00 83 LEU A O 1
ATOM 680 N N . ILE A 1 84 ? -28.789 -5.497 32.429 1.00 80.38 84 ILE A N 1
ATOM 681 C CA . ILE A 1 84 ? -29.288 -6.801 32.896 1.00 80.38 84 ILE A CA 1
ATOM 682 C C . ILE A 1 84 ? -29.353 -6.847 34.428 1.00 80.38 84 ILE A C 1
ATOM 684 O O . ILE A 1 84 ? -30.343 -7.303 34.995 1.00 80.38 84 ILE A O 1
ATOM 688 N N . ARG A 1 85 ? -28.303 -6.375 35.117 1.00 78.31 85 ARG A N 1
ATOM 689 C CA . ARG A 1 85 ? -28.209 -6.459 36.583 1.00 78.31 85 ARG A CA 1
ATOM 690 C C . ARG A 1 85 ? -29.209 -5.552 37.302 1.00 78.31 85 ARG A C 1
ATOM 692 O O . ARG A 1 85 ? -29.569 -5.854 38.437 1.00 78.31 85 ARG A O 1
ATOM 699 N N . ASN A 1 86 ? -29.622 -4.435 36.701 1.00 72.19 86 ASN A N 1
ATOM 700 C CA . ASN A 1 86 ? -30.521 -3.493 37.365 1.00 72.19 86 ASN A CA 1
ATOM 701 C C . ASN A 1 86 ? -31.511 -2.827 36.385 1.00 72.19 86 ASN A C 1
ATOM 703 O O . ASN A 1 86 ? -31.331 -1.667 36.006 1.00 72.19 86 ASN A O 1
ATOM 707 N N . PRO A 1 87 ? -32.592 -3.526 35.995 1.00 64.00 87 PRO A N 1
ATOM 708 C CA . PRO A 1 87 ? -33.535 -3.041 34.982 1.00 64.00 87 PRO A CA 1
ATOM 709 C C . PRO A 1 87 ? -34.384 -1.839 35.441 1.00 64.00 87 PRO A C 1
ATOM 711 O O . PRO A 1 87 ? -34.992 -1.158 34.621 1.00 64.00 87 PRO A O 1
ATOM 714 N N . ARG A 1 88 ? -34.427 -1.530 36.748 1.00 59.44 88 ARG A N 1
ATOM 715 C CA . ARG A 1 88 ? -35.299 -0.486 37.330 1.00 59.44 88 ARG A CA 1
ATOM 716 C C . ARG A 1 88 ? -34.811 0.957 37.139 1.00 59.44 88 ARG A C 1
ATOM 718 O O . ARG A 1 88 ? -35.522 1.882 37.517 1.00 59.44 88 ARG A O 1
ATOM 725 N N . ARG A 1 89 ? -33.624 1.181 36.567 1.00 56.00 89 ARG A N 1
ATOM 726 C CA . ARG A 1 89 ? -33.031 2.528 36.433 1.00 56.00 89 ARG A CA 1
ATOM 727 C C . ARG A 1 89 ? -33.378 3.267 35.134 1.00 56.00 89 ARG A C 1
ATOM 729 O O . ARG A 1 89 ? -32.903 4.381 34.956 1.00 56.00 89 ARG A O 1
ATOM 736 N N . MET A 1 90 ? -34.199 2.685 34.253 1.00 53.56 90 MET A N 1
ATOM 737 C CA . MET A 1 90 ? -34.672 3.357 33.030 1.00 53.56 90 MET A CA 1
ATOM 738 C C . MET A 1 90 ? -35.943 4.203 33.221 1.00 53.56 90 MET A C 1
ATOM 740 O O . MET A 1 90 ? -36.253 5.007 32.352 1.00 53.56 90 MET A O 1
ATOM 744 N N . ASN A 1 91 ? -36.636 4.093 34.362 1.00 54.06 91 ASN A N 1
ATOM 745 C CA . ASN A 1 91 ? -37.916 4.779 34.601 1.00 54.06 91 ASN A CA 1
ATOM 746 C C . ASN A 1 91 ? -37.848 5.858 35.696 1.00 54.06 91 ASN A C 1
ATOM 748 O O . ASN A 1 91 ? -38.821 6.063 36.419 1.00 54.06 91 ASN A O 1
ATOM 752 N N . GLN A 1 92 ? -36.723 6.561 35.852 1.00 55.28 92 GLN A N 1
ATOM 753 C CA . GLN A 1 92 ? -36.752 7.827 36.590 1.00 55.28 92 GLN A CA 1
ATOM 754 C C . GLN A 1 92 ? -37.145 8.927 35.610 1.00 55.28 92 GLN A C 1
ATOM 756 O O . GLN A 1 92 ? -36.350 9.384 34.794 1.00 55.28 92 GLN A O 1
ATOM 761 N N . ALA A 1 93 ? -38.441 9.222 35.659 1.00 57.22 93 ALA A N 1
ATOM 762 C CA . ALA A 1 93 ? -39.167 10.186 34.860 1.00 57.22 93 ALA A CA 1
ATOM 763 C C . ALA A 1 93 ? -38.416 11.511 34.693 1.00 57.22 93 ALA A C 1
ATOM 765 O O . ALA A 1 93 ? -37.942 12.102 35.662 1.00 57.22 93 ALA A O 1
ATOM 766 N N . ILE A 1 94 ? -38.405 12.013 33.461 1.00 60.72 94 ILE A N 1
ATOM 767 C CA . ILE A 1 94 ? -38.314 13.450 33.220 1.00 60.72 94 ILE A CA 1
ATOM 768 C C . ILE A 1 94 ? -39.612 14.028 33.806 1.00 60.72 94 ILE A C 1
ATOM 770 O O . ILE A 1 94 ? -40.682 13.653 33.318 1.00 60.72 94 ILE A O 1
ATOM 774 N N . PRO A 1 95 ? -39.585 14.872 34.853 1.00 59.84 95 PRO A N 1
ATOM 775 C CA . PRO A 1 95 ? -40.790 15.577 35.249 1.00 59.84 95 PRO A CA 1
ATOM 776 C C . PRO A 1 95 ? -41.171 16.491 34.083 1.00 59.84 95 PRO A C 1
ATOM 778 O O . PRO A 1 95 ? -40.426 17.401 33.719 1.00 59.84 95 PRO A O 1
ATOM 781 N N . LEU A 1 96 ? -42.311 16.215 33.451 1.00 64.56 96 LEU A N 1
ATOM 782 C CA . LEU A 1 96 ? -42.929 17.172 32.548 1.00 64.56 96 LEU A CA 1
ATOM 783 C C . LEU A 1 96 ? -43.345 18.357 33.416 1.00 64.56 96 LEU A C 1
ATOM 785 O O . LEU A 1 96 ? -44.333 18.282 34.144 1.00 64.56 96 LEU A O 1
ATOM 789 N N . ASN A 1 97 ? -42.555 19.427 33.385 1.00 73.75 97 ASN A N 1
ATOM 790 C CA . ASN A 1 97 ? -42.992 20.694 33.947 1.00 73.75 97 ASN A CA 1
ATOM 791 C C . ASN A 1 97 ? -44.254 21.113 33.176 1.00 73.75 97 ASN A C 1
ATOM 793 O O . ASN A 1 97 ? -44.201 21.166 31.942 1.00 73.75 97 ASN A O 1
ATOM 797 N N . PRO A 1 98 ? -45.389 21.364 33.850 1.00 71.50 98 PRO A N 1
ATOM 798 C CA . PRO A 1 98 ? -46.601 21.772 33.161 1.00 71.50 98 PRO A CA 1
ATOM 799 C C . PRO A 1 98 ? -46.355 23.105 32.452 1.00 71.50 98 PRO A C 1
ATOM 801 O O . PRO A 1 98 ? -45.828 24.052 33.037 1.00 71.50 98 PRO A O 1
ATOM 804 N N . ILE A 1 99 ? -46.722 23.155 31.173 1.00 73.19 99 ILE A N 1
ATOM 805 C CA . ILE A 1 99 ? -46.711 24.380 30.373 1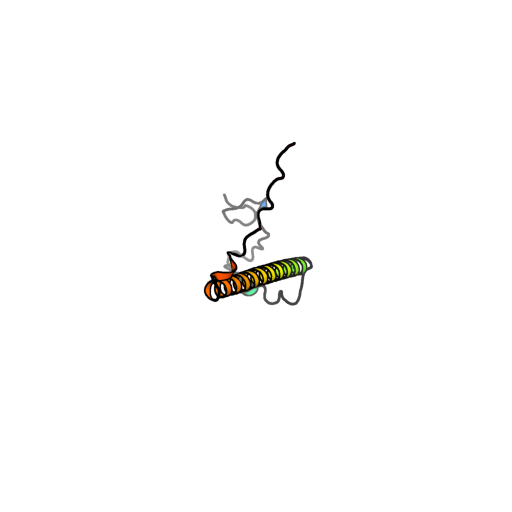.00 73.19 99 ILE A CA 1
ATOM 806 C C . ILE A 1 99 ? -47.699 25.354 31.036 1.00 73.19 99 ILE A C 1
ATOM 808 O O . ILE A 1 99 ? -48.845 24.959 31.269 1.00 73.19 99 ILE A O 1
ATOM 812 N N . PRO A 1 100 ? -47.295 26.591 31.380 1.00 71.31 100 PRO A N 1
ATOM 813 C CA . PRO A 1 100 ? -48.208 27.551 31.986 1.00 71.31 100 PRO A CA 1
ATOM 814 C C . PRO A 1 100 ? -49.335 27.892 31.006 1.00 71.31 100 PRO A C 1
ATOM 816 O O . PRO A 1 100 ? -49.088 28.154 29.827 1.00 71.31 100 PRO A O 1
ATOM 819 N N . ALA A 1 101 ? -50.576 27.857 31.498 1.00 72.62 101 ALA A N 1
ATOM 820 C CA . ALA A 1 101 ? -51.750 28.212 30.713 1.00 72.62 101 ALA A CA 1
ATOM 821 C C . ALA A 1 101 ? -51.678 29.693 30.293 1.00 72.62 101 ALA A C 1
ATOM 823 O O . ALA A 1 101 ? -51.278 30.527 31.110 1.00 72.62 101 ALA A O 1
ATOM 824 N N . PRO A 1 102 ? -52.043 30.031 29.045 1.00 74.44 102 PRO A N 1
ATOM 825 C CA . PRO A 1 102 ? -52.081 31.420 28.612 1.00 74.44 102 PRO A CA 1
ATOM 826 C C . PRO A 1 102 ? -53.209 32.171 29.337 1.00 74.44 102 PRO A C 1
ATOM 828 O O . PRO A 1 102 ? -54.318 31.647 29.464 1.00 74.44 102 PRO A O 1
ATOM 831 N N . VAL A 1 103 ? -52.888 33.377 29.815 1.00 70.44 103 VAL A N 1
ATOM 832 C CA . VAL A 1 103 ? -53.821 34.387 30.351 1.00 70.44 103 VAL A CA 1
ATOM 833 C C . VAL A 1 103 ? -54.416 35.217 29.224 1.00 70.44 103 VAL A C 1
ATOM 835 O O . VAL A 1 103 ? -53.653 35.536 28.283 1.00 70.44 103 VAL A O 1
#

Foldseek 3Di:
DAEPPPRHPDDYVVPDDDDDPPDPVDDPPPVCVVVPPDPPPVDCDPVNVVVVVVVVVVVVVVVVVVVVVVVVVVVVVVVVVVCVVDVPPPPPDPPPDDDDDDD

Radius of gyration: 36.07 Å; chains: 1; bounding box: 82×58×74 Å

Secondary structure (DSSP, 8-state):
-B-TTT--BSS-GGG--------TTS-----GGGGS-TTTTS---HHHHHHHHHHHHHHHHHHHHHHHHHHHHHHHHHHHHHHHH-GGGG------PPPPPP-